Protein AF-A0A8I0L0F2-F1 (afdb_monomer)

Structure (mmCIF, N/CA/C/O backbone):
data_AF-A0A8I0L0F2-F1
#
_entry.id   AF-A0A8I0L0F2-F1
#
loop_
_atom_site.group_PDB
_atom_site.id
_atom_site.type_symbol
_atom_site.label_atom_id
_atom_site.label_alt_id
_atom_site.label_comp_id
_atom_site.label_asym_id
_atom_site.label_entity_id
_atom_site.label_seq_id
_atom_site.pdbx_PDB_ins_code
_atom_site.Cartn_x
_atom_site.Cartn_y
_atom_site.Cartn_z
_atom_site.occupancy
_atom_site.B_iso_or_equiv
_atom_site.auth_seq_id
_atom_site.auth_comp_id
_atom_site.auth_asym_id
_atom_site.auth_atom_id
_atom_site.pdbx_PDB_model_num
ATOM 1 N N . MET A 1 1 ? 0.476 9.147 -23.721 1.00 45.38 1 MET A N 1
ATOM 2 C CA . MET A 1 1 ? -0.172 10.068 -22.762 1.00 45.38 1 MET A CA 1
ATOM 3 C C . MET A 1 1 ? -1.172 9.272 -21.939 1.00 45.38 1 MET A C 1
ATOM 5 O O . MET A 1 1 ? -2.074 8.712 -22.539 1.00 45.38 1 MET A O 1
ATOM 9 N N . GLY A 1 2 ? -0.987 9.181 -20.615 1.00 56.34 2 GLY A N 1
ATOM 10 C CA . GLY A 1 2 ? -2.004 8.633 -19.701 1.00 56.34 2 GLY A CA 1
ATOM 11 C C . GLY A 1 2 ? -1.623 7.371 -18.918 1.00 56.34 2 GLY A C 1
ATOM 12 O O . GLY A 1 2 ? -2.280 6.360 -19.085 1.00 56.34 2 GLY A O 1
ATOM 13 N N . PHE A 1 3 ? -0.599 7.425 -18.052 1.00 54.22 3 PHE A N 1
ATOM 14 C CA . PHE A 1 3 ? -0.334 6.390 -17.025 1.00 54.22 3 PHE A CA 1
ATOM 15 C C . PHE A 1 3 ? 0.354 6.933 -15.758 1.00 54.22 3 PHE A C 1
ATOM 17 O O . PHE A 1 3 ? 0.831 6.152 -14.945 1.00 54.22 3 PHE A O 1
ATOM 24 N N . ALA A 1 4 ? 0.404 8.254 -15.545 1.00 59.41 4 ALA A N 1
ATOM 25 C CA . ALA A 1 4 ? 1.201 8.841 -14.458 1.00 59.41 4 ALA A CA 1
ATOM 26 C C . ALA A 1 4 ? 0.807 8.356 -13.042 1.00 59.41 4 ALA A C 1
ATOM 28 O O . ALA A 1 4 ? 1.615 8.456 -12.126 1.00 59.41 4 ALA A O 1
ATOM 29 N N . PHE A 1 5 ? -0.402 7.801 -12.877 1.00 61.84 5 PHE A N 1
ATOM 30 C CA . PHE A 1 5 ? -0.931 7.320 -11.595 1.00 61.84 5 PHE A CA 1
ATOM 31 C C . PHE A 1 5 ? -1.224 5.817 -11.545 1.00 61.84 5 PHE A C 1
ATOM 33 O O . PHE A 1 5 ? -1.487 5.293 -10.461 1.00 61.84 5 PHE A O 1
ATOM 40 N N . ALA A 1 6 ? -1.194 5.114 -12.684 1.00 74.44 6 ALA A N 1
ATOM 41 C CA . ALA A 1 6 ? -1.473 3.683 -12.699 1.00 74.44 6 ALA A CA 1
ATOM 42 C C . ALA A 1 6 ? -0.325 2.944 -11.991 1.00 74.44 6 ALA A C 1
ATOM 44 O O . ALA A 1 6 ? 0.832 3.115 -12.385 1.00 74.44 6 ALA A O 1
ATOM 45 N N . PRO A 1 7 ? -0.608 2.146 -10.948 1.00 77.88 7 PRO A N 1
ATOM 46 C CA . PRO A 1 7 ? 0.440 1.505 -10.173 1.00 77.88 7 PRO A CA 1
ATOM 47 C C . PRO A 1 7 ? 1.217 0.498 -11.038 1.00 77.88 7 PRO A C 1
ATOM 49 O O . PRO A 1 7 ? 0.589 -0.342 -11.701 1.00 77.88 7 PRO A O 1
ATOM 52 N N . PRO A 1 8 ? 2.564 0.540 -11.025 1.00 83.25 8 PRO A N 1
ATOM 53 C CA . PRO A 1 8 ? 3.384 -0.458 -11.701 1.00 83.25 8 PRO A CA 1
ATOM 54 C C . PRO A 1 8 ? 3.173 -1.847 -11.083 1.00 83.25 8 PRO A C 1
ATOM 56 O O . PRO A 1 8 ? 2.790 -1.969 -9.920 1.00 83.25 8 PRO A O 1
ATOM 59 N N . ALA A 1 9 ? 3.454 -2.909 -11.845 1.00 87.94 9 ALA A N 1
ATOM 60 C CA . ALA A 1 9 ? 3.377 -4.282 -11.333 1.00 87.94 9 ALA A CA 1
ATOM 61 C C . ALA A 1 9 ? 4.379 -4.531 -10.187 1.00 87.94 9 ALA A C 1
ATOM 63 O O . ALA A 1 9 ? 4.058 -5.198 -9.207 1.00 87.94 9 ALA A O 1
ATOM 64 N N . GLN A 1 10 ? 5.568 -3.934 -10.287 1.00 88.81 10 GLN A N 1
ATOM 65 C CA . GLN A 1 10 ? 6.623 -3.976 -9.280 1.00 88.81 10 GLN A CA 1
ATOM 66 C C . GLN A 1 10 ? 7.222 -2.578 -9.130 1.00 88.81 10 GLN A C 1
ATOM 68 O O . GLN A 1 10 ? 7.460 -1.899 -10.129 1.00 88.81 10 GLN A O 1
ATOM 73 N N . GLY A 1 11 ? 7.513 -2.158 -7.902 1.00 89.69 11 GLY A N 1
ATOM 74 C CA . GLY A 1 11 ? 8.241 -0.919 -7.650 1.00 89.69 11 GLY A CA 1
ATOM 75 C C . GLY A 1 11 ? 7.681 -0.148 -6.469 1.00 89.69 11 GLY A C 1
ATOM 76 O O . GLY A 1 11 ? 7.254 -0.738 -5.479 1.00 89.69 11 GLY A O 1
ATOM 77 N N . ARG A 1 12 ? 7.730 1.182 -6.565 1.00 89.94 12 ARG A N 1
ATOM 78 C CA . ARG A 1 12 ? 7.279 2.085 -5.505 1.00 89.94 12 ARG A CA 1
ATOM 79 C C . ARG A 1 12 ? 5.788 2.355 -5.656 1.00 89.94 12 ARG A C 1
ATOM 81 O O . ARG A 1 12 ? 5.336 2.834 -6.697 1.00 89.94 12 ARG A O 1
ATOM 88 N N . LEU A 1 13 ? 5.047 2.053 -4.604 1.00 91.00 13 LEU A N 1
ATOM 89 C CA . LEU A 1 13 ? 3.599 2.146 -4.546 1.00 91.00 13 LEU A CA 1
ATOM 90 C C . LEU A 1 13 ? 3.206 3.033 -3.368 1.00 91.00 13 LEU A C 1
ATOM 92 O O . LEU A 1 13 ? 3.835 2.994 -2.312 1.00 91.00 13 LEU A O 1
ATOM 96 N N . LEU A 1 14 ? 2.165 3.831 -3.555 1.00 92.19 14 LEU A N 1
ATOM 97 C CA . LEU A 1 14 ? 1.503 4.571 -2.494 1.00 92.19 14 LEU A CA 1
ATOM 98 C C . LEU A 1 14 ? 0.234 3.807 -2.108 1.00 92.19 14 LEU A C 1
ATOM 100 O O . LEU A 1 14 ? -0.637 3.587 -2.949 1.00 92.19 14 LEU A O 1
ATOM 104 N N . LEU A 1 15 ? 0.137 3.423 -0.840 1.00 92.31 15 LEU A N 1
ATOM 105 C CA . LEU A 1 15 ? -1.053 2.834 -0.238 1.00 92.31 15 LEU A CA 1
ATOM 106 C C . LEU A 1 15 ? -1.853 3.947 0.436 1.00 92.31 15 LEU A C 1
ATOM 108 O O . LEU A 1 15 ? -1.357 4.570 1.374 1.00 92.31 15 LEU A O 1
ATOM 112 N N . VAL A 1 16 ? -3.072 4.205 -0.032 1.00 92.62 16 VAL A N 1
ATOM 113 C CA . VAL A 1 16 ? -3.951 5.253 0.505 1.00 92.62 16 VAL A CA 1
ATOM 114 C C . VAL A 1 16 ? -5.173 4.612 1.162 1.00 92.62 16 VAL A C 1
ATOM 116 O O . VAL A 1 16 ? -5.996 4.040 0.446 1.00 92.62 16 VAL A O 1
ATOM 119 N N . PRO A 1 17 ? -5.338 4.699 2.494 1.00 92.88 17 PRO A N 1
ATOM 120 C CA . PRO A 1 17 ? -6.590 4.313 3.131 1.00 92.88 17 PRO A CA 1
ATOM 121 C C . PRO A 1 17 ? -7.679 5.300 2.726 1.00 92.88 17 PRO A C 1
ATOM 123 O O . PRO A 1 17 ? -7.586 6.495 2.991 1.00 92.88 17 PRO A O 1
ATOM 126 N N . ILE A 1 18 ? -8.706 4.789 2.053 1.00 92.00 18 ILE A N 1
ATOM 127 C CA . ILE A 1 18 ? -9.918 5.555 1.724 1.00 92.00 18 ILE A CA 1
ATOM 128 C C . ILE A 1 18 ? -11.031 5.314 2.752 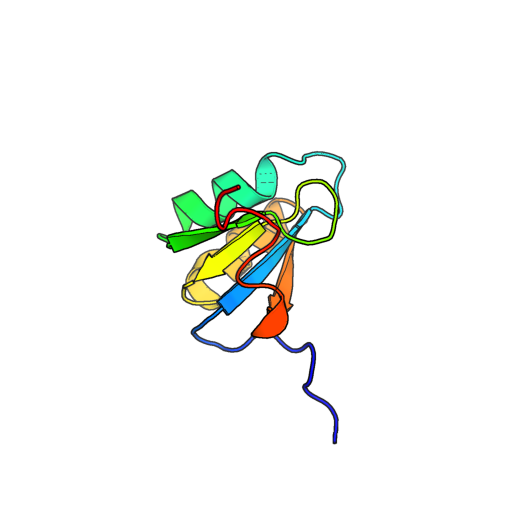1.00 92.00 18 ILE A C 1
ATOM 130 O O . ILE A 1 18 ? -12.104 5.906 2.675 1.00 92.00 18 ILE A O 1
ATOM 134 N N . THR A 1 19 ? -10.757 4.461 3.738 1.00 86.44 19 THR A N 1
ATOM 135 C CA . THR A 1 19 ? -11.554 4.281 4.951 1.00 86.44 19 THR A CA 1
ATOM 136 C C . THR A 1 19 ? -10.923 5.061 6.107 1.00 86.44 19 THR A C 1
ATOM 138 O O . THR A 1 19 ? -9.772 5.486 6.036 1.00 86.44 19 THR A O 1
ATOM 141 N N . GLY A 1 20 ? -11.644 5.218 7.219 1.00 81.62 20 GLY A N 1
ATOM 142 C CA . GLY A 1 20 ? -11.106 5.869 8.422 1.00 81.62 20 GLY A CA 1
ATOM 143 C C . GLY A 1 20 ? -10.010 5.077 9.158 1.00 81.62 20 GLY A C 1
ATOM 144 O O . GLY A 1 20 ? -9.547 5.525 10.204 1.00 81.62 20 GLY A O 1
ATOM 145 N N . ASN A 1 21 ? -9.604 3.899 8.664 1.00 88.31 21 ASN A N 1
ATOM 146 C CA . ASN A 1 21 ? -8.594 3.062 9.309 1.00 88.31 21 ASN A CA 1
ATOM 147 C C . ASN A 1 21 ? -7.186 3.353 8.771 1.00 88.31 21 ASN A C 1
ATOM 149 O O . ASN A 1 21 ? -6.684 2.686 7.868 1.00 88.31 21 ASN A O 1
ATOM 153 N N . GLU A 1 22 ? -6.506 4.308 9.395 1.00 84.81 22 GLU A N 1
ATOM 154 C CA . GLU A 1 22 ? -5.156 4.745 9.010 1.00 84.81 22 GLU A CA 1
ATOM 155 C C . GLU A 1 22 ? -4.090 3.648 9.147 1.00 84.81 22 GLU A C 1
ATOM 157 O O . GLU A 1 22 ? -3.059 3.691 8.481 1.00 84.81 22 GLU A O 1
ATOM 162 N N . ARG A 1 23 ? -4.334 2.630 9.982 1.00 89.62 23 ARG A N 1
ATOM 163 C CA . ARG A 1 23 ? -3.400 1.510 10.174 1.00 89.62 23 ARG A CA 1
ATOM 164 C C . ARG A 1 23 ? -3.532 0.435 9.099 1.00 89.62 23 ARG A C 1
ATOM 166 O O . ARG A 1 23 ? -2.644 -0.408 8.980 1.00 89.62 23 ARG A O 1
ATOM 173 N N . ALA A 1 24 ? -4.604 0.453 8.304 1.00 91.19 24 ALA A N 1
ATOM 174 C CA . ALA A 1 24 ? -4.835 -0.546 7.265 1.00 91.19 24 ALA A CA 1
ATOM 175 C C . ALA A 1 24 ? -3.689 -0.590 6.240 1.00 91.19 24 ALA A C 1
ATOM 177 O O . ALA A 1 24 ? -3.281 -1.679 5.841 1.00 91.19 24 ALA A O 1
ATOM 178 N N . ALA A 1 25 ? -3.109 0.565 5.890 1.00 90.25 25 ALA A N 1
ATOM 179 C CA . ALA A 1 25 ? -1.983 0.646 4.959 1.00 90.25 25 ALA A CA 1
ATOM 180 C C . ALA A 1 25 ? -0.737 -0.082 5.483 1.00 90.25 25 ALA A C 1
ATOM 182 O O . ALA A 1 25 ? -0.076 -0.787 4.723 1.00 90.25 25 ALA A O 1
ATOM 183 N N . LEU A 1 26 ? -0.443 0.039 6.783 1.00 91.44 26 LEU A N 1
ATOM 184 C CA . LEU A 1 26 ? 0.690 -0.649 7.405 1.00 91.44 26 LEU A CA 1
ATOM 185 C C . LEU A 1 26 ? 0.479 -2.161 7.402 1.00 91.44 26 LEU A C 1
ATOM 187 O O . LEU A 1 26 ? 1.389 -2.904 7.054 1.00 91.44 26 LEU A O 1
ATOM 191 N N . HIS A 1 27 ? -0.723 -2.622 7.747 1.00 91.94 27 HIS A N 1
ATOM 192 C CA . HIS A 1 27 ? -1.011 -4.050 7.724 1.00 91.94 27 HIS A CA 1
ATOM 193 C C . HIS A 1 27 ? -0.900 -4.640 6.317 1.00 91.94 27 HIS A C 1
ATOM 195 O O . HIS A 1 27 ? -0.283 -5.684 6.172 1.00 91.94 27 HIS A O 1
ATOM 201 N N . VAL A 1 28 ? -1.423 -3.963 5.286 1.00 91.56 28 VAL A N 1
ATOM 202 C CA . VAL A 1 28 ? -1.284 -4.419 3.889 1.00 91.56 28 VAL A CA 1
ATOM 203 C C . VAL A 1 28 ? 0.182 -4.455 3.454 1.00 91.56 28 VAL A C 1
ATOM 205 O O . VAL A 1 28 ? 0.591 -5.389 2.768 1.00 91.56 28 VAL A O 1
ATOM 208 N N . ALA A 1 29 ? 0.983 -3.468 3.868 1.00 91.31 29 ALA A N 1
ATOM 209 C CA . ALA A 1 29 ? 2.415 -3.456 3.589 1.00 91.31 29 ALA A CA 1
ATOM 210 C C . ALA A 1 29 ? 3.132 -4.660 4.223 1.00 91.31 29 ALA A C 1
ATOM 212 O O . ALA A 1 29 ? 3.929 -5.311 3.555 1.00 91.31 29 ALA A O 1
ATOM 213 N N . LEU A 1 30 ? 2.824 -4.970 5.485 1.00 91.19 30 LEU A N 1
ATOM 214 C CA . LEU A 1 30 ? 3.420 -6.092 6.212 1.00 91.19 30 LEU A CA 1
ATOM 215 C C . LEU A 1 30 ? 2.988 -7.453 5.642 1.00 91.19 30 LEU A C 1
ATOM 217 O O . LEU A 1 30 ? 3.837 -8.314 5.443 1.00 91.19 30 LEU A O 1
ATOM 221 N N . ASP A 1 31 ? 1.698 -7.638 5.345 1.00 91.06 31 ASP A N 1
ATOM 222 C CA . ASP A 1 31 ? 1.154 -8.896 4.800 1.00 91.06 31 ASP A CA 1
ATOM 223 C C . ASP A 1 31 ? 1.755 -9.242 3.428 1.00 91.06 31 ASP A C 1
ATOM 225 O O . ASP A 1 31 ? 2.020 -10.403 3.122 1.00 91.06 31 ASP A O 1
ATOM 229 N N . GLY A 1 32 ? 1.986 -8.230 2.588 1.00 88.94 32 GLY A N 1
ATOM 230 C CA . GLY A 1 32 ? 2.511 -8.425 1.237 1.00 88.94 32 GLY A CA 1
ATOM 231 C C . GLY A 1 32 ? 4.037 -8.362 1.118 1.00 88.94 32 GLY A C 1
ATOM 232 O O . GLY A 1 32 ? 4.527 -8.208 -0.002 1.00 88.94 32 GLY A O 1
ATOM 233 N N . ASP A 1 33 ? 4.773 -8.443 2.233 1.00 89.25 33 ASP A N 1
ATOM 234 C CA . ASP A 1 33 ? 6.245 -8.374 2.286 1.00 89.25 33 ASP A CA 1
ATOM 235 C C . ASP A 1 33 ? 6.812 -7.086 1.644 1.00 89.25 33 ASP A C 1
ATOM 237 O O . ASP A 1 33 ? 7.851 -7.069 0.982 1.00 89.25 33 ASP A O 1
ATOM 241 N N . ALA A 1 34 ? 6.092 -5.968 1.789 1.00 91.50 34 ALA A N 1
ATOM 242 C CA . ALA A 1 34 ? 6.528 -4.684 1.255 1.00 91.50 34 ALA A CA 1
ATOM 243 C C . ALA A 1 34 ? 7.606 -4.064 2.142 1.00 91.50 34 ALA A C 1
ATOM 245 O O . ALA A 1 34 ? 7.482 -3.993 3.367 1.00 91.50 34 ALA A O 1
ATOM 246 N N . ARG A 1 35 ? 8.612 -3.456 1.514 1.00 91.81 35 ARG A N 1
ATOM 247 C CA . ARG A 1 35 ? 9.541 -2.587 2.234 1.00 91.81 35 ARG A CA 1
ATOM 248 C C . ARG A 1 35 ? 8.899 -1.220 2.443 1.00 91.81 35 ARG A C 1
ATOM 250 O O . ARG A 1 35 ? 8.665 -0.498 1.474 1.00 91.81 35 ARG A O 1
ATOM 257 N N . LEU A 1 36 ? 8.665 -0.836 3.696 1.00 90.94 36 LEU A N 1
ATOM 258 C CA . LEU A 1 36 ? 8.205 0.510 4.032 1.00 90.94 36 LEU A CA 1
ATOM 259 C C . LEU A 1 36 ? 9.300 1.539 3.707 1.00 90.94 36 LEU A C 1
ATOM 261 O O . LEU A 1 36 ? 10.422 1.428 4.199 1.00 90.94 36 LEU A O 1
ATOM 265 N N . LEU A 1 37 ? 8.976 2.519 2.861 1.00 89.94 37 LEU A N 1
ATOM 266 C CA . LEU A 1 37 ? 9.884 3.606 2.479 1.00 89.94 37 LEU A CA 1
ATOM 267 C C . LEU A 1 37 ? 9.612 4.893 3.264 1.00 89.94 37 LEU A C 1
ATOM 269 O O . LEU A 1 37 ? 10.535 5.670 3.480 1.00 89.94 37 LEU A O 1
ATOM 273 N N . GLY A 1 38 ? 8.367 5.120 3.692 1.00 88.94 38 GLY A N 1
ATOM 274 C CA . GLY A 1 38 ? 7.999 6.279 4.502 1.00 88.94 38 GLY A CA 1
ATOM 275 C C . GLY A 1 38 ? 6.499 6.562 4.519 1.00 88.94 38 GLY A C 1
ATOM 276 O O . GLY A 1 38 ? 5.699 5.818 3.946 1.00 88.94 38 GLY A O 1
ATOM 277 N N . ALA A 1 39 ? 6.124 7.657 5.178 1.00 90.06 39 ALA A N 1
ATOM 278 C CA . ALA A 1 39 ? 4.764 8.183 5.134 1.00 90.06 39 ALA A CA 1
ATOM 279 C C . ALA A 1 39 ? 4.475 8.837 3.772 1.00 90.06 39 ALA A C 1
ATOM 281 O O . ALA A 1 39 ? 5.354 9.450 3.166 1.00 90.06 39 ALA A O 1
ATOM 282 N N . GLY A 1 40 ? 3.244 8.691 3.288 1.00 87.56 40 GLY A N 1
ATOM 283 C CA . GLY A 1 40 ? 2.761 9.375 2.093 1.00 87.56 40 GLY A CA 1
ATOM 284 C C . GLY A 1 40 ? 2.183 10.763 2.403 1.00 87.56 40 GLY A C 1
ATOM 285 O O . GLY A 1 40 ? 1.991 11.117 3.566 1.00 87.56 40 GLY A O 1
ATOM 286 N N . PRO A 1 41 ? 1.871 11.561 1.367 1.00 85.62 41 PRO A N 1
ATOM 287 C CA . PRO A 1 41 ? 1.387 12.936 1.529 1.00 85.62 41 PRO A CA 1
ATOM 288 C C . PRO A 1 41 ? -0.043 13.030 2.088 1.00 85.62 41 PRO A C 1
A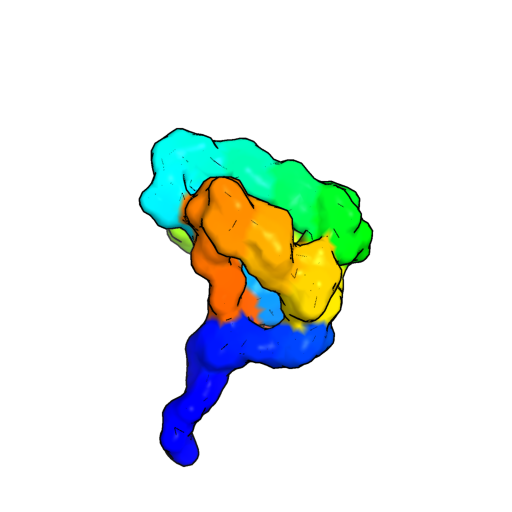TOM 290 O O . PRO A 1 41 ? -0.469 14.100 2.515 1.00 85.62 41 PRO A O 1
ATOM 293 N N . LEU A 1 42 ? -0.800 11.930 2.068 1.00 87.88 42 LEU A N 1
ATOM 294 C CA . LEU A 1 42 ? -2.154 11.856 2.615 1.00 87.88 42 LEU A CA 1
ATOM 295 C C . LEU A 1 42 ? -2.128 11.236 4.016 1.00 87.88 42 LEU A C 1
ATOM 297 O O . LEU A 1 42 ? -1.295 10.375 4.315 1.00 87.88 42 LEU A O 1
ATOM 301 N N . ARG A 1 43 ? -3.080 11.624 4.867 1.00 85.75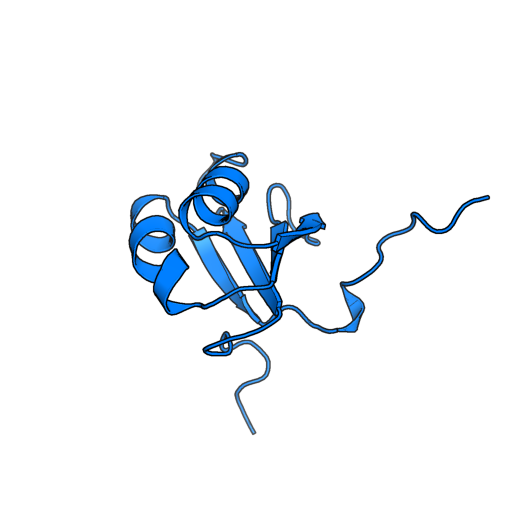 43 ARG A N 1
ATOM 302 C CA . ARG A 1 43 ? -3.204 11.090 6.230 1.00 85.75 43 ARG A CA 1
ATOM 303 C C . ARG A 1 43 ? -3.352 9.563 6.203 1.00 85.75 43 ARG A C 1
ATOM 305 O O . ARG A 1 43 ? -4.184 9.035 5.473 1.00 85.75 43 ARG A O 1
ATOM 312 N N . GLY A 1 44 ? -2.512 8.861 6.962 1.00 89.00 44 GLY A N 1
ATOM 313 C CA . GLY A 1 44 ? -2.499 7.393 7.019 1.00 89.00 44 GLY A CA 1
ATOM 314 C C . GLY A 1 44 ? -1.965 6.688 5.764 1.00 89.00 44 GLY A C 1
ATOM 315 O O . GLY A 1 44 ? -1.906 5.461 5.745 1.00 89.00 44 GLY A O 1
ATOM 316 N N . SER A 1 45 ? -1.571 7.424 4.718 1.00 91.25 45 SER A N 1
ATOM 317 C CA . SER A 1 45 ? -0.986 6.822 3.518 1.00 91.25 45 SER A CA 1
ATOM 318 C C . SER A 1 45 ? 0.485 6.467 3.716 1.00 91.25 45 SER A C 1
ATOM 320 O O . SER A 1 45 ? 1.196 7.138 4.466 1.00 91.25 45 SER A O 1
ATOM 322 N N . LEU A 1 46 ? 0.953 5.421 3.035 1.00 92.12 46 LEU A N 1
ATOM 323 C CA . LEU A 1 46 ? 2.327 4.924 3.141 1.00 92.12 46 LEU A CA 1
ATOM 324 C C . LEU A 1 46 ? 2.939 4.697 1.763 1.00 92.12 46 LEU A C 1
ATOM 326 O O . LEU A 1 46 ? 2.287 4.161 0.867 1.00 92.12 46 LEU A O 1
ATOM 330 N N . VAL A 1 47 ? 4.213 5.051 1.619 1.00 91.69 47 VAL A N 1
ATOM 331 C CA . VAL A 1 47 ? 5.016 4.72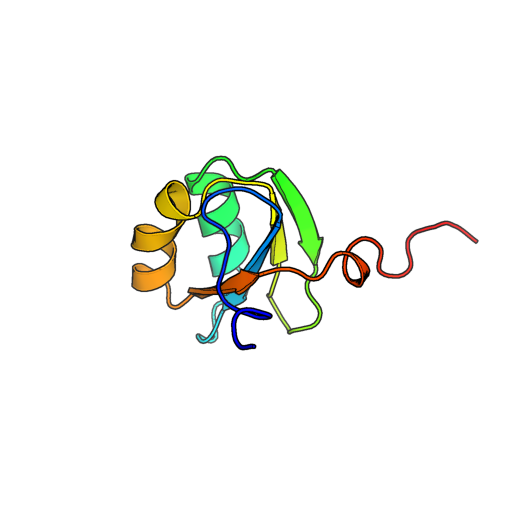2 0.441 1.00 91.69 47 VAL A CA 1
ATOM 332 C C . VAL A 1 47 ? 5.774 3.430 0.721 1.00 91.69 47 VAL A C 1
ATOM 334 O O . VAL A 1 47 ? 6.515 3.332 1.700 1.00 91.69 47 VAL A O 1
ATOM 337 N N . VAL A 1 48 ? 5.606 2.438 -0.147 1.00 92.31 48 VAL A N 1
ATOM 338 C CA . VAL A 1 48 ? 6.216 1.110 -0.016 1.00 92.31 48 VAL A CA 1
ATOM 339 C C . VAL A 1 48 ? 6.911 0.695 -1.308 1.00 92.31 48 VAL A C 1
ATOM 341 O O . VAL A 1 48 ? 6.555 1.158 -2.389 1.00 92.31 48 VAL A O 1
ATOM 344 N N . ALA A 1 49 ? 7.894 -0.196 -1.215 1.00 91.94 49 ALA A N 1
ATOM 345 C CA . ALA A 1 49 ? 8.445 -0.910 -2.360 1.00 91.94 49 ALA A CA 1
ATOM 346 C C . ALA A 1 49 ? 7.985 -2.372 -2.335 1.00 91.94 49 ALA A C 1
ATOM 348 O O . ALA A 1 49 ? 8.178 -3.054 -1.330 1.00 91.94 49 ALA A O 1
ATOM 349 N N . GLY A 1 50 ? 7.412 -2.860 -3.436 1.00 91.44 50 GLY A N 1
ATOM 350 C CA . GLY A 1 50 ? 6.961 -4.250 -3.539 1.00 91.44 50 GLY A CA 1
ATOM 351 C C . GLY A 1 50 ? 6.216 -4.577 -4.833 1.00 91.44 50 GLY A C 1
ATOM 352 O O . GLY A 1 50 ? 6.297 -3.834 -5.815 1.00 91.44 50 GLY A O 1
ATOM 353 N N . SER A 1 51 ? 5.506 -5.709 -4.829 1.00 91.44 51 SER A N 1
ATOM 354 C CA . SER A 1 51 ? 4.717 -6.220 -5.961 1.00 91.44 51 SER A CA 1
ATOM 355 C C . SER A 1 51 ? 3.235 -5.899 -5.795 1.00 91.44 51 SER A C 1
ATOM 357 O O . SER A 1 51 ? 2.621 -6.336 -4.826 1.00 91.44 51 SER A O 1
ATOM 359 N N . ARG A 1 52 ? 2.613 -5.232 -6.769 1.00 89.44 52 ARG A N 1
ATOM 360 C CA . ARG A 1 52 ? 1.183 -4.882 -6.727 1.00 89.44 52 ARG A CA 1
ATOM 361 C C . ARG A 1 52 ? 0.282 -6.096 -6.480 1.00 89.44 52 ARG A C 1
ATOM 363 O O . ARG A 1 52 ? -0.630 -6.010 -5.666 1.00 89.44 52 ARG A O 1
ATOM 3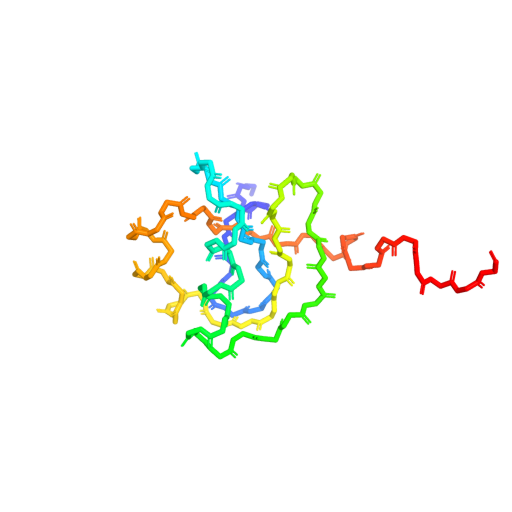70 N N . ASP A 1 53 ? 0.551 -7.222 -7.137 1.00 90.62 53 ASP A N 1
ATOM 371 C CA . ASP A 1 53 ? -0.239 -8.455 -7.009 1.00 90.62 53 ASP A CA 1
ATOM 372 C C . ASP A 1 53 ? -0.208 -9.070 -5.602 1.00 90.62 53 ASP A C 1
ATOM 374 O O . ASP A 1 53 ? -1.156 -9.745 -5.213 1.00 90.62 53 ASP A O 1
ATOM 378 N N . ARG A 1 54 ? 0.831 -8.790 -4.800 1.00 89.06 54 ARG A N 1
ATOM 379 C CA . ARG A 1 54 ? 0.897 -9.222 -3.392 1.00 89.06 54 ARG A CA 1
ATOM 380 C C . ARG A 1 54 ? -0.020 -8.404 -2.483 1.00 89.06 54 ARG A C 1
ATOM 382 O O . ARG A 1 54 ? -0.435 -8.900 -1.445 1.00 89.06 54 ARG A O 1
ATOM 389 N N . PHE A 1 55 ? -0.344 -7.172 -2.878 1.00 85.44 55 PHE A N 1
ATOM 390 C CA . PHE A 1 55 ? -1.166 -6.251 -2.090 1.00 85.44 55 PHE A CA 1
ATOM 391 C C . PHE A 1 55 ? -2.614 -6.192 -2.568 1.00 85.44 55 PHE A C 1
ATOM 393 O O . PHE A 1 55 ? -3.489 -5.871 -1.776 1.00 85.44 55 PHE A O 1
ATOM 400 N N . ALA A 1 56 ? -2.877 -6.456 -3.851 1.00 86.19 56 ALA A N 1
ATOM 401 C CA . ALA A 1 56 ? -4.135 -6.101 -4.508 1.00 86.19 56 ALA A CA 1
ATOM 402 C C . ALA A 1 56 ? -5.388 -6.650 -3.802 1.00 86.19 56 ALA A C 1
ATOM 404 O O . ALA A 1 56 ? -6.340 -5.901 -3.596 1.00 86.19 56 ALA A O 1
ATOM 405 N N . SER A 1 57 ? -5.385 -7.921 -3.390 1.00 88.44 57 SER A N 1
ATOM 406 C CA . SER A 1 57 ? -6.528 -8.538 -2.701 1.00 88.44 57 SER A CA 1
ATOM 407 C C . SER A 1 57 ? -6.748 -7.955 -1.301 1.00 88.44 57 SER A C 1
ATOM 409 O O . SER A 1 57 ? -7.847 -7.498 -0.993 1.00 88.44 57 SER A O 1
ATOM 411 N N . ALA A 1 58 ? -5.698 -7.906 -0.476 1.00 89.12 58 ALA A N 1
ATOM 412 C CA . ALA A 1 58 ? -5.752 -7.366 0.884 1.00 89.12 58 ALA A CA 1
ATOM 413 C C . ALA A 1 58 ? -6.043 -5.856 0.909 1.00 89.12 58 ALA A C 1
ATOM 415 O O . ALA A 1 58 ? -6.702 -5.357 1.819 1.00 89.12 58 ALA A O 1
ATOM 416 N N . ALA A 1 59 ? -5.565 -5.122 -0.097 1.00 89.81 59 ALA A N 1
ATOM 417 C CA . ALA A 1 59 ? -5.830 -3.703 -0.256 1.00 89.81 59 ALA A CA 1
ATOM 418 C C . ALA A 1 59 ? -7.314 -3.446 -0.530 1.00 89.81 59 ALA A C 1
ATOM 420 O O . ALA A 1 59 ? -7.913 -2.604 0.134 1.00 89.81 59 ALA A O 1
ATOM 421 N N . LEU A 1 60 ? -7.921 -4.196 -1.453 1.00 89.62 60 LEU A N 1
ATOM 422 C CA . LEU A 1 60 ? -9.345 -4.059 -1.759 1.00 89.62 60 LEU A CA 1
ATOM 423 C C . LEU A 1 60 ? -10.225 -4.403 -0.551 1.00 89.62 60 LEU A C 1
ATOM 425 O O . LEU A 1 60 ? -11.104 -3.616 -0.211 1.00 89.62 60 LEU A O 1
ATOM 429 N N . ASP A 1 61 ? -9.942 -5.515 0.133 1.00 90.81 61 ASP A N 1
ATOM 430 C CA . ASP A 1 61 ? -10.671 -5.953 1.336 1.00 90.81 61 ASP A CA 1
ATOM 431 C C . ASP A 1 61 ? -10.659 -4.897 2.456 1.00 90.81 61 ASP A C 1
ATOM 433 O O . ASP A 1 61 ? -11.660 -4.664 3.132 1.00 90.81 61 ASP A O 1
ATOM 437 N N . ARG A 1 62 ? -9.538 -4.181 2.607 1.00 90.75 62 ARG A N 1
ATOM 438 C CA . ARG A 1 62 ? -9.338 -3.189 3.674 1.00 90.75 62 ARG A CA 1
ATOM 439 C C . ARG A 1 62 ? -9.602 -1.744 3.243 1.00 90.75 62 ARG A C 1
ATOM 441 O O . ARG A 1 62 ? -9.355 -0.820 4.022 1.00 90.75 62 ARG A O 1
ATOM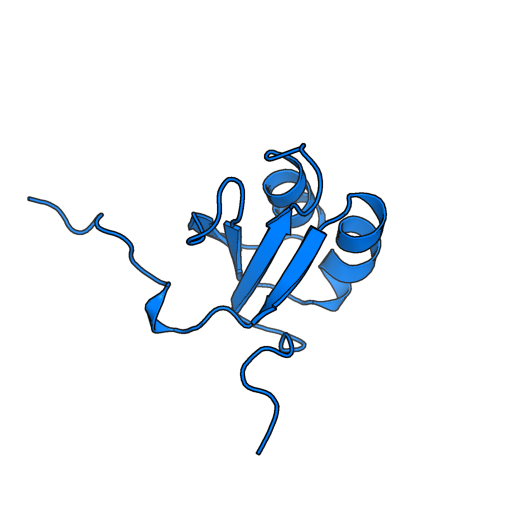 448 N N . GLY A 1 63 ? -10.095 -1.533 2.021 1.00 93.19 63 GLY A N 1
ATOM 449 C CA . GLY A 1 63 ? -10.380 -0.203 1.478 1.00 93.19 63 GLY A CA 1
ATOM 450 C C . GLY A 1 63 ? -9.126 0.666 1.332 1.00 93.19 63 GLY A C 1
ATOM 451 O O . GLY A 1 63 ? -9.083 1.805 1.803 1.00 93.19 63 GLY A O 1
ATOM 452 N N . ILE A 1 64 ? -8.096 0.109 0.700 1.00 93.75 64 ILE A N 1
ATOM 453 C CA . ILE A 1 64 ? -6.835 0.763 0.347 1.00 93.75 64 ILE A CA 1
ATOM 454 C C . ILE A 1 64 ? -6.780 0.941 -1.170 1.00 93.75 64 ILE A C 1
ATOM 456 O O . ILE A 1 64 ? -6.896 -0.018 -1.933 1.00 93.75 64 ILE A O 1
ATOM 460 N N . LEU A 1 65 ? -6.527 2.170 -1.608 1.00 92.06 65 LEU A N 1
ATOM 461 C CA . LEU A 1 65 ? -6.209 2.476 -2.995 1.00 92.06 65 LEU A CA 1
ATOM 462 C C . LEU A 1 65 ? -4.693 2.371 -3.213 1.00 92.06 65 LEU A C 1
ATOM 464 O O . LEU A 1 65 ? -3.913 2.946 -2.454 1.00 92.06 65 LEU A O 1
ATOM 468 N N . ILE A 1 66 ? -4.278 1.654 -4.259 1.00 91.31 66 ILE A N 1
ATOM 469 C CA . ILE A 1 66 ? -2.868 1.517 -4.645 1.00 91.31 66 ILE A CA 1
ATOM 470 C C . ILE A 1 66 ? -2.587 2.450 -5.821 1.00 91.31 66 ILE A C 1
ATOM 472 O O . ILE A 1 66 ? -3.195 2.316 -6.883 1.00 91.31 66 ILE A O 1
ATOM 476 N N . LEU A 1 67 ? -1.637 3.363 -5.649 1.00 90.12 67 LEU A N 1
ATOM 477 C CA . LEU A 1 67 ? -1.218 4.324 -6.667 1.00 90.12 67 LEU A CA 1
ATOM 478 C C . LEU A 1 67 ? 0.278 4.186 -6.956 1.00 90.12 67 LEU A C 1
ATOM 480 O O . LEU A 1 67 ? 1.041 3.685 -6.129 1.00 90.12 67 LEU A O 1
ATOM 484 N N . ALA A 1 68 ? 0.723 4.651 -8.122 1.00 87.81 68 ALA A N 1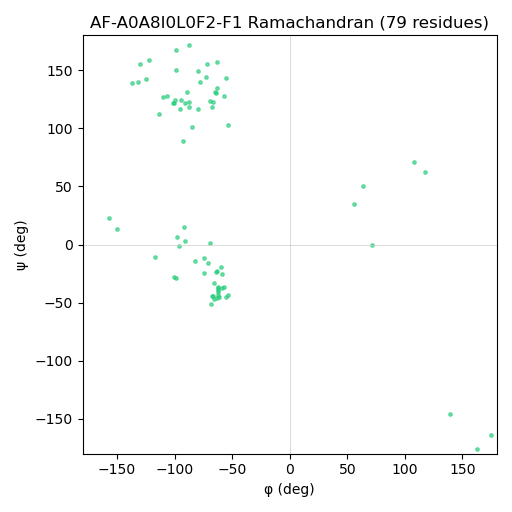
ATOM 485 C CA . ALA A 1 68 ? 2.152 4.853 -8.351 1.00 87.81 68 ALA A CA 1
ATOM 486 C C . ALA A 1 68 ? 2.683 5.939 -7.399 1.00 87.81 68 ALA A C 1
ATOM 488 O O . ALA A 1 68 ? 2.100 7.020 -7.311 1.00 87.81 68 ALA A O 1
ATOM 489 N N . ALA A 1 69 ? 3.789 5.666 -6.700 1.00 83.81 69 ALA A N 1
ATOM 490 C CA . ALA A 1 69 ? 4.476 6.682 -5.908 1.00 83.81 69 ALA A CA 1
ATOM 491 C C . ALA A 1 69 ? 5.487 7.438 -6.798 1.00 83.81 69 ALA A C 1
ATOM 493 O O . ALA A 1 69 ? 6.428 6.813 -7.300 1.00 83.81 69 ALA A O 1
ATOM 494 N N . PRO A 1 70 ? 5.337 8.763 -6.997 1.00 70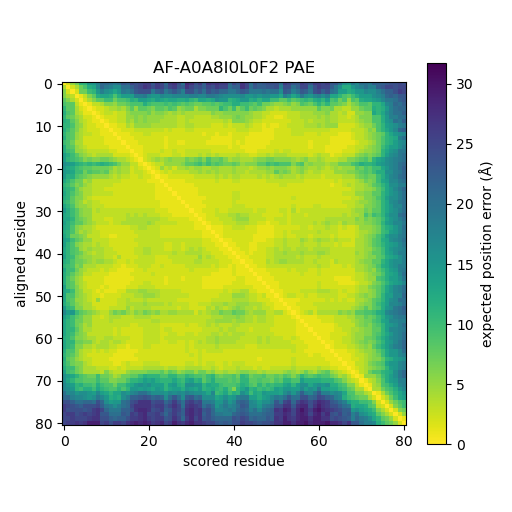.19 70 PRO A N 1
ATOM 495 C CA . PRO A 1 70 ? 6.339 9.595 -7.651 1.00 70.19 70 PRO A CA 1
ATOM 496 C C . PRO A 1 70 ? 7.691 9.478 -6.949 1.00 70.19 70 PRO A C 1
ATOM 498 O O . PRO A 1 70 ? 7.774 9.423 -5.721 1.00 70.19 70 PRO A O 1
ATOM 501 N N . SER A 1 71 ? 8.775 9.496 -7.724 1.00 66.56 71 SER A N 1
ATOM 502 C CA . SER A 1 71 ? 10.142 9.462 -7.191 1.00 66.56 71 SER A CA 1
ATOM 503 C C . SER A 1 71 ? 10.458 10.629 -6.250 1.00 66.56 71 SER A C 1
ATOM 505 O O . SER A 1 71 ? 11.299 10.469 -5.373 1.00 66.56 71 SER A O 1
ATOM 507 N N . SER A 1 72 ? 9.765 11.762 -6.396 1.00 65.25 72 SER A N 1
ATOM 508 C CA . SER A 1 72 ? 9.906 12.960 -5.562 1.00 65.25 72 SER A CA 1
ATOM 509 C C . SER A 1 72 ? 9.282 12.847 -4.167 1.00 65.25 72 SER A C 1
ATOM 511 O O . SER A 1 72 ? 9.532 13.708 -3.335 1.00 65.25 72 SER A O 1
ATOM 513 N N . TRP A 1 73 ? 8.478 11.814 -3.887 1.00 63.69 73 TRP A N 1
ATOM 514 C CA . TRP A 1 73 ? 7.899 11.580 -2.551 1.00 63.69 73 TRP A CA 1
ATOM 515 C C . TRP A 1 73 ? 8.775 10.683 -1.671 1.00 63.69 73 TRP A C 1
ATOM 517 O O . TRP A 1 73 ? 8.416 10.358 -0.542 1.00 63.69 73 TRP A O 1
ATOM 527 N N . CYS A 1 74 ? 9.940 10.287 -2.182 1.00 61.25 74 CYS A N 1
ATOM 528 C CA . CYS A 1 74 ? 10.969 9.624 -1.404 1.00 61.25 74 CYS A CA 1
ATOM 529 C C . CYS A 1 74 ? 11.821 10.709 -0.722 1.00 61.25 74 CYS A C 1
ATOM 531 O O . CYS A 1 74 ? 12.662 11.317 -1.377 1.00 61.25 74 CYS A O 1
ATOM 533 N N . GLY A 1 75 ? 11.575 10.959 0.569 1.00 52.59 75 GLY A N 1
ATOM 534 C CA . GLY A 1 75 ? 12.293 11.962 1.369 1.00 52.59 75 GLY A CA 1
ATOM 535 C C . GLY A 1 75 ? 11.459 13.207 1.690 1.00 52.59 75 GLY A C 1
ATOM 536 O O . GLY A 1 75 ? 11.717 14.284 1.166 1.00 52.59 75 GLY A O 1
ATOM 537 N N . GLY A 1 76 ? 10.454 13.072 2.561 1.00 44.78 76 GLY A N 1
ATOM 538 C CA . GLY A 1 76 ? 9.997 14.213 3.371 1.00 44.78 76 GLY A CA 1
ATOM 539 C C . GLY A 1 76 ? 11.051 14.535 4.444 1.00 44.78 76 GLY A C 1
ATOM 540 O O . GLY A 1 76 ? 11.823 13.633 4.769 1.00 44.78 76 GLY A O 1
ATOM 541 N N . PRO A 1 77 ? 11.117 15.778 4.965 1.00 43.81 77 PRO A N 1
ATOM 542 C CA . PRO A 1 77 ? 12.261 16.312 5.710 1.00 43.81 77 PRO A CA 1
ATOM 543 C C . PRO A 1 77 ? 12.653 15.400 6.875 1.00 43.81 77 PRO A C 1
ATOM 545 O O . PRO A 1 77 ? 11.992 15.330 7.907 1.00 43.81 77 PRO A O 1
ATOM 548 N N . GLY A 1 78 ? 13.730 14.668 6.636 1.00 51.12 78 GLY A N 1
ATOM 549 C CA . GLY A 1 78 ? 14.410 13.765 7.553 1.00 51.12 78 GLY A CA 1
ATOM 550 C C . GLY A 1 78 ? 15.865 13.577 7.120 1.00 51.12 78 GLY A C 1
ATOM 551 O O . GLY A 1 78 ? 16.468 12.557 7.436 1.00 51.12 78 GLY A O 1
ATOM 552 N N . ASP A 1 79 ? 16.395 14.542 6.364 1.00 47.34 79 ASP A N 1
ATOM 553 C CA . ASP A 1 79 ? 17.826 14.819 6.299 1.00 47.34 79 ASP A CA 1
ATOM 554 C C . ASP A 1 79 ? 18.078 15.878 7.385 1.00 47.34 79 ASP A C 1
ATOM 556 O O . ASP A 1 79 ? 17.355 16.873 7.444 1.00 47.34 79 ASP A O 1
ATOM 560 N N . ASN A 1 80 ? 18.955 15.565 8.338 1.00 47.50 80 ASN A N 1
ATOM 561 C CA . ASN A 1 80 ? 19.127 16.292 9.600 1.00 47.50 80 ASN A CA 1
ATOM 562 C C . ASN A 1 80 ? 19.588 17.738 9.390 1.00 47.50 80 ASN A C 1
ATOM 564 O O . ASN A 1 80 ? 20.587 17.927 8.707 1.00 47.50 80 ASN A O 1
ATOM 568 N N . GLU A 1 81 ? 18.959 18.679 10.102 1.00 41.91 81 GLU A N 1
ATOM 569 C CA . GLU A 1 81 ? 19.602 19.715 10.939 1.00 41.91 81 GLU A CA 1
ATOM 570 C C . GLU A 1 81 ? 18.579 20.343 11.901 1.00 41.91 81 GLU A C 1
ATOM 572 O O . GLU A 1 81 ? 17.488 20.756 11.441 1.00 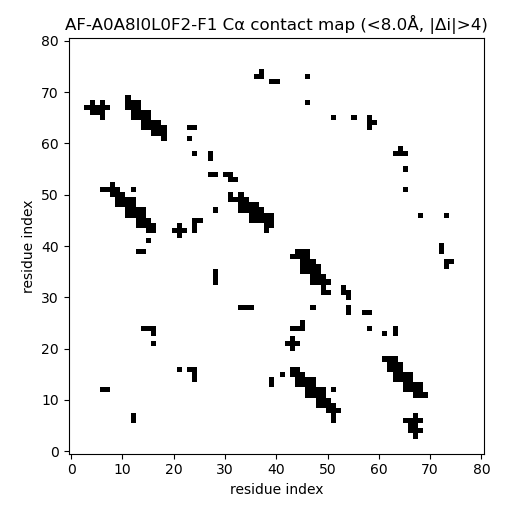41.91 81 GLU A O 1
#

pLDDT: mean 82.09, std 14.89, range [41.91, 93.75]

Nearest PDB structures (foldseek):
  8in9-assembly1_A  TM=4.883E-01  e=1.013E-01  Streptomyces graminofaciens
  2bz2-assembly1_A  TM=4.707E-01  e=1.592E-01  Homo sapiens
  3i31-assembly1_A  TM=4.911E-01  e=1.976E+00  Thermus thermophilus HB27
  8i4z-assembly1_B  TM=4.423E-01  e=1.341E+00  Streptomyces chartreusis NRRL 3882
  5dz6-assembly1_A  TM=4.541E-01  e=2.249E+00  Bacillus subtilis subsp. subtilis str. 168

Solvent-accessible surface area (backbone atoms only — not comparable to full-atom values): 4618 Å² total; per-residue (Å²): 140,90,58,91,53,61,52,56,67,62,46,53,32,27,31,36,34,81,46,95,50,45,61,47,31,57,51,37,33,59,75,35,71,31,46,80,74,46,72,38,100,49,85,44,16,30,27,29,37,40,45,42,80,57,30,51,65,59,22,55,78,61,39,34,47,73,27,35,45,60,80,81,64,69,74,66,99,76,76,91,130

Secondary structure (DSSP, 8-state):
---TTSPPSEEEEEEEE-SS-TTHHHHHHHHTTPEEEEE-SSTT-EEEEEEHHHHHHHHHHTTEEEEEPPGGGS-SS-S--

Radius of gyration: 12.16 Å; Cα contacts (8 Å, |Δi|>4): 149; chains: 1; bounding box: 31×29×34 Å

Mean predicted aligned error: 7.05 Å

Foldseek 3Di:
DDDQKPADQFFKKKKAAPDPPLCLQVVLCVQLVWAWQAAFPDRSITITGGGCVSRVVSSVVRRIDIIHDDPVRRDDPPPDD

Sequence (81 aa):
MGFAFAPPAQGRLLLVPITGNERAALHVALDGDARLLGAGPLRGSLVVAGSRDRFASAALDRGILILAAPSSWCGGPGDNE